Protein AF-B8HMY5-F1 (afdb_monomer)

Foldseek 3Di:
DLVVLCVPLVVLLVVLQVQLVVCVVVVNNVSSVVSNVSSVVSVVCNVDVD

pLDDT: mean 87.73, std 13.68, range [53.44, 98.5]

Solvent-accessible surface area (backbone atoms only — not comparable to full-atom values): 2673 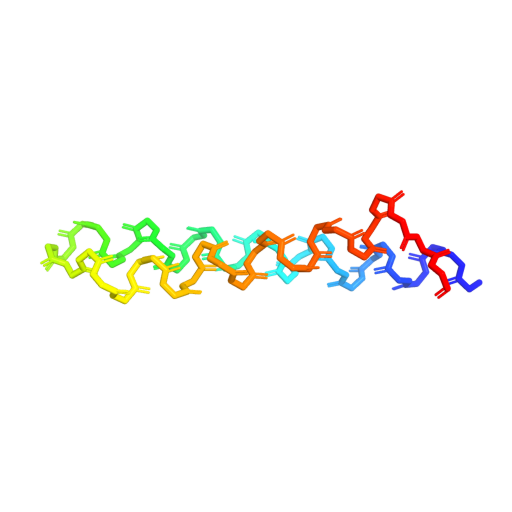Å² total; per-residue (Å²): 114,71,65,64,50,46,69,51,36,52,58,53,23,50,52,22,47,54,54,16,52,58,25,48,79,67,74,34,58,71,62,15,51,51,26,44,55,49,21,52,57,41,46,49,46,65,78,51,76,123

Structure (mmCIF, N/CA/C/O backbone):
data_AF-B8HMY5-F1
#
_entry.id   AF-B8HMY5-F1
#
loop_
_atom_site.group_PDB
_atom_site.id
_atom_site.type_symbol
_atom_site.label_atom_id
_atom_site.label_alt_id
_atom_site.label_comp_id
_atom_site.label_asym_id
_atom_site.label_entity_id
_atom_site.label_seq_id
_atom_site.pdbx_PDB_ins_code
_atom_site.Cartn_x
_atom_site.Cartn_y
_atom_site.Cartn_z
_atom_site.occupancy
_atom_site.B_iso_or_equiv
_atom_site.auth_seq_id
_atom_site.auth_comp_id
_atom_site.auth_asym_id
_atom_site.auth_atom_id
_atom_site.pdbx_PDB_model_num
ATOM 1 N N . MET A 1 1 ? 17.984 4.970 -19.039 1.00 54.28 1 MET A N 1
ATOM 2 C CA . MET A 1 1 ? 16.510 5.020 -19.001 1.00 54.28 1 MET A CA 1
ATOM 3 C C . MET A 1 1 ? 15.914 4.023 -17.998 1.00 54.28 1 MET A C 1
ATOM 5 O O . MET A 1 1 ? 14.989 4.416 -17.309 1.00 54.28 1 MET A O 1
ATOM 9 N N . GLU A 1 2 ? 16.437 2.796 -17.820 1.00 53.44 2 GLU A N 1
ATOM 10 C CA . GLU A 1 2 ? 15.924 1.851 -16.789 1.00 53.44 2 GLU A CA 1
ATOM 11 C C . GLU A 1 2 ? 16.066 2.345 -15.333 1.00 53.44 2 GLU A C 1
ATOM 13 O O . GLU A 1 2 ? 15.118 2.228 -14.561 1.00 53.44 2 GLU A O 1
ATOM 18 N N . ASN A 1 3 ? 17.197 2.963 -14.965 1.00 60.34 3 ASN A N 1
ATOM 19 C CA . ASN A 1 3 ? 17.394 3.481 -13.599 1.00 60.34 3 ASN A CA 1
ATOM 20 C C . ASN A 1 3 ? 16.400 4.594 -13.226 1.00 60.34 3 ASN A C 1
ATOM 22 O O . ASN A 1 3 ? 15.859 4.577 -12.129 1.00 60.34 3 ASN A O 1
ATOM 26 N N . GLU A 1 4 ? 16.073 5.503 -14.150 1.00 58.53 4 GLU A N 1
ATOM 27 C CA . GLU A 1 4 ? 15.149 6.619 -13.880 1.00 58.53 4 GLU A CA 1
ATOM 28 C C . GLU A 1 4 ? 13.716 6.141 -13.608 1.00 58.53 4 GLU A C 1
ATOM 30 O O . GLU A 1 4 ? 12.996 6.725 -12.796 1.00 58.53 4 GLU A O 1
ATOM 35 N N . ALA A 1 5 ? 13.295 5.055 -14.266 1.00 64.94 5 ALA A N 1
ATOM 36 C CA . ALA A 1 5 ? 11.994 4.448 -14.018 1.00 64.94 5 ALA A CA 1
ATOM 37 C C . ALA A 1 5 ? 11.941 3.828 -12.616 1.00 64.94 5 ALA A C 1
ATOM 39 O O . ALA A 1 5 ? 10.968 4.028 -11.893 1.00 64.94 5 ALA A O 1
ATOM 40 N N . ILE A 1 6 ? 12.993 3.124 -12.201 1.00 73.19 6 ILE A N 1
ATOM 41 C CA . ILE A 1 6 ? 13.079 2.519 -10.867 1.00 73.19 6 ILE A CA 1
ATOM 42 C C . ILE A 1 6 ? 13.116 3.605 -9.780 1.00 73.19 6 ILE A C 1
ATOM 44 O O . ILE A 1 6 ? 12.356 3.517 -8.809 1.00 73.19 6 ILE A O 1
ATOM 48 N N . ASP A 1 7 ? 13.913 4.657 -9.989 1.00 77.69 7 ASP A N 1
ATOM 49 C CA . ASP A 1 7 ? 14.078 5.784 -9.064 1.00 77.69 7 ASP A CA 1
ATOM 50 C C . ASP A 1 7 ? 12.761 6.530 -8.800 1.00 77.69 7 ASP A C 1
ATOM 52 O O . ASP A 1 7 ? 12.538 7.032 -7.698 1.00 77.69 7 ASP A O 1
ATOM 56 N N . TYR A 1 8 ? 11.850 6.570 -9.776 1.00 80.44 8 TYR A N 1
ATOM 57 C CA . TYR A 1 8 ? 10.532 7.188 -9.614 1.00 80.44 8 TYR A CA 1
ATOM 58 C C . TYR A 1 8 ? 9.450 6.210 -9.123 1.00 80.44 8 TYR A C 1
ATOM 60 O O . TYR A 1 8 ? 8.607 6.557 -8.288 1.00 80.44 8 TYR A O 1
ATOM 68 N N . LEU A 1 9 ? 9.444 4.974 -9.631 1.00 86.06 9 LEU A N 1
ATOM 69 C CA . LEU A 1 9 ? 8.359 4.018 -9.398 1.00 86.06 9 LEU A CA 1
ATOM 70 C C . LEU A 1 9 ? 8.435 3.348 -8.018 1.00 86.06 9 LEU A C 1
ATOM 72 O O . LEU A 1 9 ? 7.386 3.058 -7.433 1.00 86.06 9 LEU A O 1
ATOM 76 N N . LEU A 1 10 ? 9.630 3.127 -7.458 1.00 87.12 10 LEU A N 1
ATOM 77 C CA . LEU A 1 10 ? 9.768 2.541 -6.118 1.00 87.12 10 LEU A CA 1
ATOM 78 C C . LEU A 1 10 ? 9.238 3.475 -5.011 1.00 87.12 10 LEU A C 1
ATOM 80 O O . LEU A 1 10 ? 8.392 3.020 -4.231 1.00 87.12 10 LEU A O 1
ATOM 84 N N . PRO A 1 11 ? 9.605 4.774 -4.954 1.00 92.62 11 PRO A N 1
ATOM 85 C CA . PRO A 1 11 ? 9.009 5.707 -3.993 1.00 92.62 11 PRO A CA 1
ATOM 86 C C . PRO A 1 11 ? 7.494 5.857 -4.160 1.00 92.62 11 PRO A C 1
ATOM 88 O O . PRO A 1 11 ? 6.760 5.897 -3.173 1.00 92.62 11 PRO A O 1
ATOM 91 N N . ALA A 1 12 ? 6.998 5.887 -5.402 1.00 91.25 12 ALA A N 1
ATOM 92 C CA . ALA A 1 12 ? 5.562 5.954 -5.668 1.00 91.25 12 ALA A CA 1
ATOM 93 C C . ALA A 1 12 ? 4.817 4.710 -5.147 1.00 91.25 12 ALA A C 1
ATOM 95 O O . ALA A 1 12 ? 3.745 4.831 -4.547 1.00 91.25 12 ALA A O 1
ATOM 96 N N . THR A 1 13 ? 5.402 3.522 -5.323 1.00 94.38 13 THR A N 1
ATOM 97 C CA . THR A 1 13 ? 4.868 2.263 -4.780 1.00 94.38 13 THR A CA 1
ATOM 98 C C . THR A 1 13 ? 4.840 2.298 -3.252 1.00 94.38 13 THR A C 1
ATOM 100 O O . THR A 1 13 ? 3.818 1.974 -2.646 1.00 94.38 13 THR A O 1
ATOM 103 N N . TRP A 1 14 ? 5.926 2.754 -2.622 1.00 95.00 14 TRP A N 1
ATOM 104 C CA . TRP A 1 14 ? 6.017 2.883 -1.168 1.00 95.00 14 TRP A CA 1
ATOM 105 C C . TRP A 1 14 ? 4.962 3.838 -0.595 1.00 95.00 14 TRP A C 1
ATOM 107 O O . TRP A 1 14 ? 4.248 3.483 0.343 1.00 95.00 14 TRP A O 1
ATOM 117 N N . ASN A 1 15 ? 4.789 5.013 -1.203 1.00 96.56 15 ASN A N 1
ATOM 118 C CA . ASN A 1 15 ? 3.798 6.003 -0.771 1.00 96.56 15 ASN A CA 1
ATOM 119 C C . ASN A 1 15 ? 2.361 5.471 -0.852 1.00 96.56 15 ASN A C 1
ATOM 121 O O . ASN A 1 15 ? 1.537 5.760 0.020 1.00 96.56 15 ASN A O 1
ATOM 125 N N . ALA A 1 16 ? 2.054 4.670 -1.874 1.00 96.94 16 ALA A N 1
ATOM 126 C CA . ALA A 1 16 ? 0.755 4.021 -1.999 1.00 96.94 16 ALA A CA 1
ATOM 127 C C . ALA A 1 16 ? 0.531 2.978 -0.888 1.00 96.94 16 ALA A C 1
ATOM 129 O O . ALA A 1 16 ? -0.550 2.941 -0.305 1.00 96.94 16 ALA A O 1
ATOM 130 N N . ILE A 1 17 ? 1.551 2.193 -0.523 1.00 97.88 17 ILE A N 1
ATOM 131 C CA . ILE A 1 17 ? 1.469 1.244 0.602 1.00 97.88 17 ILE A CA 1
ATOM 132 C C . ILE A 1 17 ? 1.240 1.984 1.926 1.00 97.88 17 ILE A C 1
ATOM 134 O O . ILE A 1 17 ? 0.337 1.622 2.677 1.00 97.88 17 ILE A O 1
ATOM 138 N N . GLN A 1 18 ? 1.994 3.054 2.192 1.00 98.31 18 GLN A N 1
ATOM 139 C CA . GLN A 1 18 ? 1.814 3.872 3.399 1.00 98.31 18 GLN A CA 1
ATOM 140 C C . GLN A 1 18 ? 0.411 4.488 3.469 1.00 98.31 18 GLN A C 1
ATOM 142 O O . GLN A 1 18 ? -0.246 4.442 4.507 1.00 98.31 18 GLN A O 1
ATOM 147 N N . SER A 1 19 ? -0.093 4.990 2.339 1.00 98.12 19 SER A N 1
ATOM 148 C CA . SER A 1 19 ? -1.457 5.518 2.253 1.00 98.12 19 SER A CA 1
ATOM 149 C C . SER A 1 19 ? -2.502 4.435 2.527 1.00 98.12 19 SER A C 1
ATOM 151 O O . SER A 1 19 ? -3.479 4.698 3.219 1.00 98.12 19 SER A O 1
ATOM 153 N N . ALA A 1 20 ? -2.295 3.206 2.042 1.00 98.50 20 ALA A N 1
ATOM 154 C CA . ALA A 1 20 ? -3.186 2.089 2.336 1.00 98.50 20 ALA A CA 1
ATOM 155 C C . ALA A 1 20 ? -3.213 1.746 3.833 1.00 98.50 20 ALA A C 1
ATOM 157 O O . ALA A 1 20 ? -4.297 1.606 4.396 1.00 98.50 20 ALA A O 1
ATOM 158 N N . LEU A 1 21 ? -2.044 1.662 4.480 1.00 98.44 21 LEU A N 1
ATOM 159 C CA . LEU A 1 21 ? -1.932 1.399 5.919 1.00 98.44 21 LEU A CA 1
ATOM 160 C C . LEU A 1 21 ? -2.659 2.469 6.740 1.00 98.44 21 LEU A C 1
ATOM 162 O O . LEU A 1 21 ? -3.490 2.133 7.581 1.00 98.44 21 LEU A O 1
ATOM 166 N N . TYR A 1 22 ? -2.449 3.745 6.411 1.00 98.19 22 TYR A N 1
ATOM 167 C CA . TYR A 1 22 ? -3.146 4.858 7.055 1.00 98.19 22 TYR A CA 1
ATOM 168 C C . TYR A 1 22 ? -4.677 4.753 6.936 1.00 98.19 22 TYR A C 1
ATOM 170 O O . TYR A 1 22 ? -5.409 5.064 7.874 1.00 98.19 22 TYR A O 1
ATOM 178 N N . GLN A 1 23 ? -5.200 4.290 5.795 1.00 98.44 23 GLN A N 1
ATOM 179 C CA . GLN A 1 23 ? -6.644 4.082 5.647 1.00 98.44 23 GLN A CA 1
ATOM 180 C C . GLN A 1 23 ? -7.157 2.889 6.461 1.00 98.44 23 GLN A C 1
ATOM 182 O O . GLN A 1 23 ? -8.271 2.955 6.983 1.00 98.44 23 GLN A O 1
ATOM 187 N N . LEU A 1 24 ? -6.364 1.826 6.619 1.00 98.12 24 LEU A N 1
ATOM 188 C CA . LEU A 1 24 ? -6.725 0.693 7.476 1.00 98.12 24 LEU A CA 1
ATOM 189 C C . LEU A 1 24 ? -6.795 1.098 8.953 1.00 98.12 24 LEU A C 1
ATOM 191 O O . LEU A 1 24 ? -7.761 0.741 9.622 1.00 98.12 24 LEU A O 1
ATOM 195 N N . GLU A 1 25 ? -5.852 1.913 9.436 1.00 98.25 25 GLU A N 1
ATOM 196 C CA . GLU A 1 25 ? -5.883 2.477 10.799 1.00 98.25 25 GLU A CA 1
ATOM 197 C C . GLU A 1 25 ? -7.152 3.299 11.067 1.00 98.25 25 GLU A C 1
ATOM 199 O O . GLU A 1 25 ? -7.632 3.383 12.197 1.00 98.25 25 GLU A O 1
ATOM 204 N N . ARG A 1 26 ? -7.736 3.879 10.013 1.00 98.00 26 ARG A N 1
ATOM 205 C CA . ARG A 1 26 ? -8.972 4.669 10.066 1.00 98.00 26 ARG A CA 1
ATOM 206 C C . ARG A 1 26 ? -10.239 3.872 9.756 1.00 98.00 26 ARG A C 1
ATOM 208 O O . ARG A 1 26 ? -11.296 4.479 9.615 1.00 98.00 26 ARG A O 1
ATOM 215 N N . ASN A 1 27 ? -10.147 2.545 9.657 1.00 97.56 27 ASN A N 1
ATOM 216 C CA . ASN A 1 27 ? -11.253 1.657 9.294 1.00 97.56 27 ASN A CA 1
ATOM 217 C C . ASN A 1 27 ? -11.898 2.003 7.930 1.00 97.56 27 ASN A C 1
ATOM 219 O O . ASN A 1 27 ? -13.106 1.860 7.747 1.00 97.56 27 ASN A O 1
ATOM 223 N N . ASN A 1 28 ? -11.081 2.438 6.960 1.00 98.31 28 ASN A N 1
ATOM 224 C CA . ASN A 1 28 ? -11.479 2.762 5.584 1.00 98.31 28 ASN A CA 1
ATOM 225 C C . ASN A 1 28 ? -10.943 1.714 4.576 1.00 98.31 28 ASN A C 1
ATOM 227 O O . ASN A 1 28 ? -10.086 2.035 3.742 1.00 98.31 28 ASN A O 1
ATOM 231 N N . PRO A 1 29 ? -11.418 0.453 4.602 1.00 96.69 29 PRO A N 1
ATOM 232 C CA . PRO A 1 29 ? -10.840 -0.634 3.805 1.00 96.69 29 PRO A CA 1
ATOM 233 C C . PRO A 1 29 ? -11.004 -0.452 2.289 1.00 96.69 29 PRO A C 1
ATOM 235 O O . PRO A 1 29 ? -10.116 -0.838 1.531 1.00 96.69 29 PRO A O 1
ATOM 238 N N . GLU A 1 30 ? -12.088 0.176 1.827 1.00 97.75 30 GLU A N 1
ATOM 239 C CA . GLU A 1 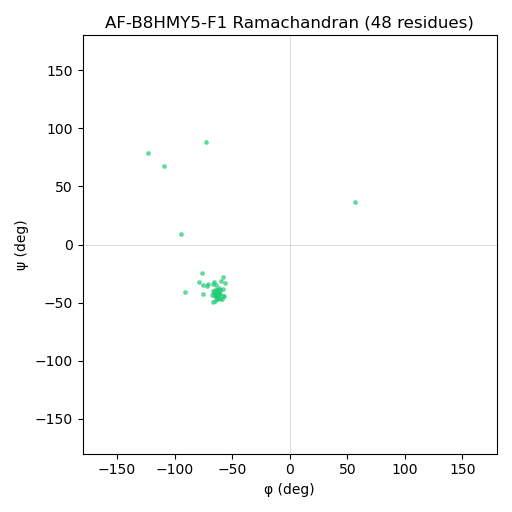30 ? -12.294 0.424 0.391 1.00 97.75 30 GLU A CA 1
ATOM 240 C C . GLU A 1 30 ? -11.248 1.382 -0.179 1.00 97.75 30 GLU A C 1
ATOM 242 O O . GLU A 1 30 ? -10.679 1.143 -1.246 1.00 97.75 30 GLU A O 1
ATOM 247 N N . LEU A 1 31 ? -10.928 2.443 0.563 1.00 96.81 31 LEU A N 1
ATOM 248 C CA . LEU A 1 31 ? -9.901 3.388 0.143 1.00 96.81 31 LEU A CA 1
ATOM 249 C C . LEU A 1 31 ? -8.499 2.772 0.269 1.00 96.81 31 LEU A C 1
ATOM 251 O O . LEU A 1 31 ? -7.662 2.969 -0.611 1.00 96.81 31 LEU A O 1
ATOM 255 N N . ALA A 1 32 ? -8.261 1.945 1.293 1.00 98.31 32 ALA A N 1
ATOM 256 C CA . ALA A 1 32 ? -7.031 1.161 1.399 1.00 98.31 32 ALA A CA 1
ATOM 257 C C . ALA A 1 32 ? -6.829 0.245 0.177 1.00 98.31 32 ALA A C 1
ATOM 259 O O . ALA A 1 32 ? -5.746 0.214 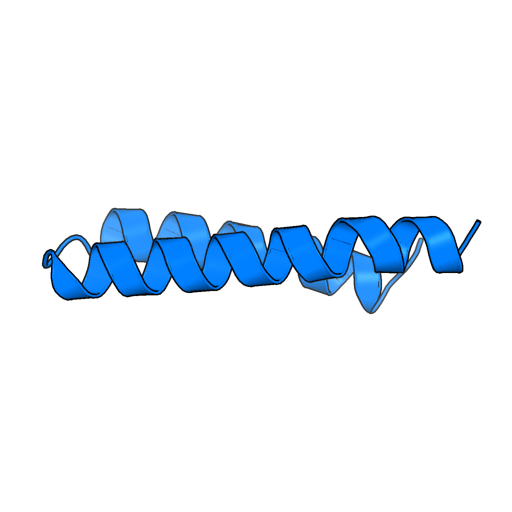-0.409 1.00 98.31 32 ALA A O 1
ATOM 260 N N . LYS A 1 33 ? -7.887 -0.445 -0.268 1.00 98.25 33 LYS A N 1
ATOM 261 C CA . LYS A 1 33 ? -7.865 -1.308 -1.458 1.00 98.25 33 LYS A CA 1
ATOM 262 C C . LYS A 1 33 ? -7.508 -0.538 -2.730 1.00 98.25 33 LYS A C 1
ATOM 264 O O . LYS A 1 33 ? -6.758 -1.053 -3.563 1.00 98.25 33 LYS A O 1
ATOM 269 N N . GLN A 1 34 ? -8.001 0.690 -2.887 1.00 98.12 34 GLN A N 1
ATOM 270 C CA . GLN A 1 34 ? -7.640 1.545 -4.024 1.00 98.12 34 GLN A CA 1
ATOM 271 C C . GLN A 1 34 ? -6.142 1.874 -4.033 1.00 98.12 34 GLN A C 1
ATOM 273 O O . GLN A 1 34 ? -5.486 1.728 -5.068 1.00 98.12 34 GLN A O 1
ATOM 278 N N . PHE A 1 35 ? -5.578 2.243 -2.880 1.00 98.06 35 PHE A N 1
ATOM 279 C CA . PHE A 1 35 ? -4.144 2.502 -2.752 1.00 98.06 35 PHE A CA 1
ATOM 280 C C . PHE A 1 35 ? -3.294 1.251 -3.017 1.00 98.06 35 PHE A C 1
ATOM 282 O O . PHE A 1 35 ? -2.323 1.331 -3.770 1.00 98.06 35 PHE A O 1
ATOM 289 N N . LEU A 1 36 ? -3.696 0.080 -2.512 1.00 98.06 36 LEU A N 1
ATOM 290 C CA . LEU A 1 36 ? -3.011 -1.190 -2.794 1.00 98.06 36 LEU A CA 1
ATOM 291 C C . LEU A 1 36 ? -3.056 -1.560 -4.283 1.00 98.06 36 LEU A C 1
ATOM 293 O O . LEU A 1 36 ? -2.047 -1.973 -4.8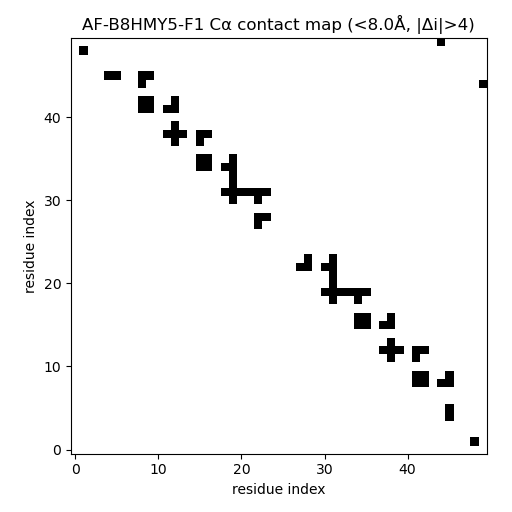51 1.00 98.06 36 LEU A O 1
ATOM 297 N N . SER A 1 37 ? -4.196 -1.344 -4.941 1.00 97.31 37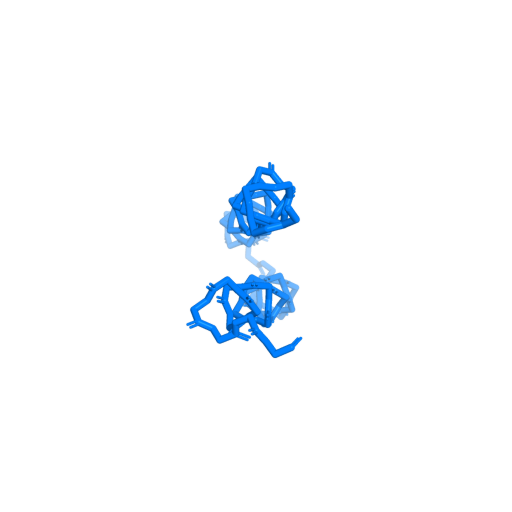 SER A N 1
ATOM 298 C CA . SER A 1 37 ? -4.341 -1.576 -6.386 1.00 97.31 37 SER A CA 1
ATOM 299 C C . SER A 1 37 ? -3.445 -0.631 -7.197 1.00 97.31 37 SER A C 1
ATOM 301 O O . SER A 1 37 ? -2.907 -1.000 -8.241 1.00 97.31 37 SER A O 1
ATOM 303 N N . SER A 1 38 ? -3.253 0.601 -6.716 1.00 94.94 38 SER A N 1
ATOM 304 C CA . SER A 1 38 ? -2.288 1.541 -7.289 1.00 94.94 38 SER A CA 1
ATOM 305 C C . SER A 1 38 ? -0.848 1.046 -7.123 1.00 94.94 38 SER A C 1
ATOM 307 O O . SER A 1 38 ? -0.121 0.965 -8.111 1.00 94.94 38 SER A O 1
ATOM 309 N N . ALA A 1 39 ? -0.464 0.628 -5.910 1.00 95.31 39 ALA A N 1
ATOM 310 C CA . ALA A 1 39 ? 0.862 0.079 -5.626 1.00 95.31 39 ALA A CA 1
ATOM 311 C C . ALA A 1 39 ? 1.184 -1.134 -6.516 1.00 95.3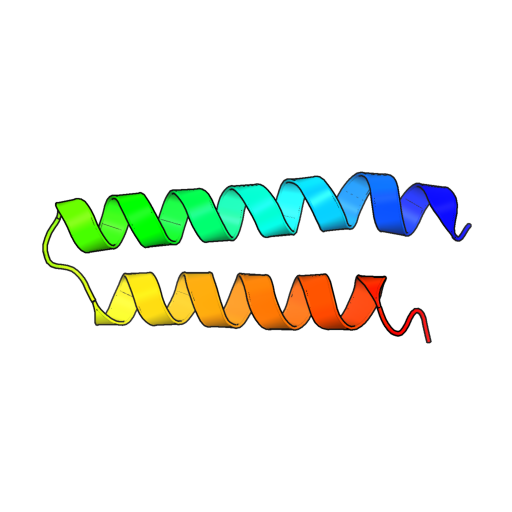1 39 ALA A C 1
ATOM 313 O O . ALA A 1 39 ? 2.260 -1.198 -7.106 1.00 95.31 39 ALA A O 1
ATOM 314 N N . GLN A 1 40 ? 0.227 -2.052 -6.686 1.00 94.38 40 GLN A N 1
ATOM 315 C CA . GLN A 1 40 ? 0.392 -3.241 -7.523 1.00 94.38 40 GLN A CA 1
ATOM 316 C C . GLN A 1 40 ? 0.655 -2.890 -8.995 1.00 94.38 40 GLN A C 1
ATOM 318 O O . GLN A 1 40 ? 1.531 -3.485 -9.622 1.00 94.38 40 GLN A O 1
ATOM 323 N N . ARG A 1 41 ? -0.064 -1.904 -9.551 1.00 91.88 41 ARG A N 1
ATOM 324 C CA . ARG A 1 41 ? 0.158 -1.446 -10.934 1.00 91.88 41 ARG A CA 1
ATOM 325 C C . ARG A 1 41 ? 1.533 -0.808 -11.108 1.00 91.88 41 ARG A C 1
ATOM 327 O O . ARG A 1 41 ? 2.206 -1.084 -12.096 1.00 91.88 41 ARG A O 1
ATOM 334 N N . THR A 1 42 ? 1.950 0.028 -10.159 1.00 89.25 42 THR A N 1
ATOM 335 C CA . THR A 1 42 ? 3.259 0.693 -10.196 1.00 89.25 42 THR A CA 1
ATOM 336 C C . THR A 1 42 ? 4.394 -0.325 -10.105 1.00 89.25 42 THR A C 1
ATOM 338 O O . THR A 1 42 ? 5.313 -0.277 -10.917 1.00 89.25 42 THR A O 1
ATOM 341 N N . LEU A 1 43 ? 4.285 -1.307 -9.205 1.00 86.62 43 LEU A N 1
ATOM 342 C CA . LEU A 1 43 ? 5.267 -2.382 -9.067 1.00 86.62 43 LEU A CA 1
ATOM 343 C C . LEU A 1 43 ? 5.329 -3.279 -10.312 1.00 86.62 43 LEU A C 1
ATOM 345 O O . LEU A 1 43 ? 6.417 -3.649 -10.745 1.00 86.62 43 LEU A O 1
ATOM 349 N N . GLY A 1 44 ? 4.185 -3.581 -10.934 1.00 85.50 44 GLY A N 1
ATOM 350 C CA . GLY A 1 44 ? 4.141 -4.346 -12.184 1.00 85.50 44 GLY A CA 1
ATOM 351 C C . GLY A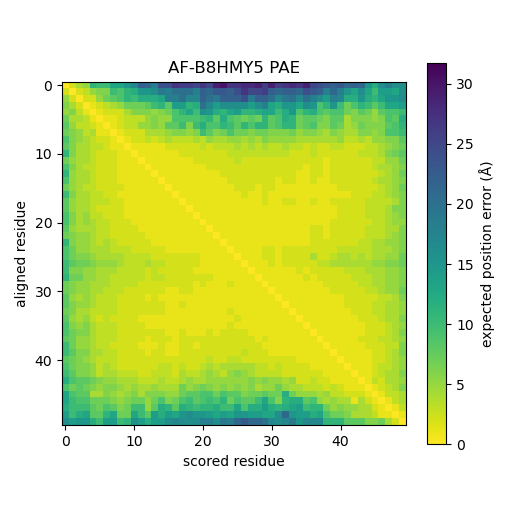 1 44 ? 4.968 -3.711 -13.307 1.00 85.50 44 GLY A C 1
ATOM 352 O O . GLY A 1 44 ? 5.598 -4.430 -14.073 1.00 85.50 44 GLY A O 1
ATOM 353 N N . ARG A 1 45 ? 5.043 -2.373 -13.352 1.00 80.25 45 ARG A N 1
ATOM 354 C CA . ARG A 1 45 ? 5.871 -1.622 -14.315 1.00 80.25 45 ARG A CA 1
ATOM 355 C C . ARG A 1 45 ? 7.364 -1.631 -13.981 1.00 80.25 45 ARG A C 1
ATOM 357 O O . ARG A 1 45 ? 8.174 -1.442 -14.876 1.00 80.25 45 ARG A O 1
ATOM 364 N N . VAL A 1 46 ? 7.720 -1.832 -12.711 1.00 75.12 46 VAL A N 1
ATOM 365 C CA . VAL A 1 46 ? 9.117 -2.016 -12.278 1.00 75.1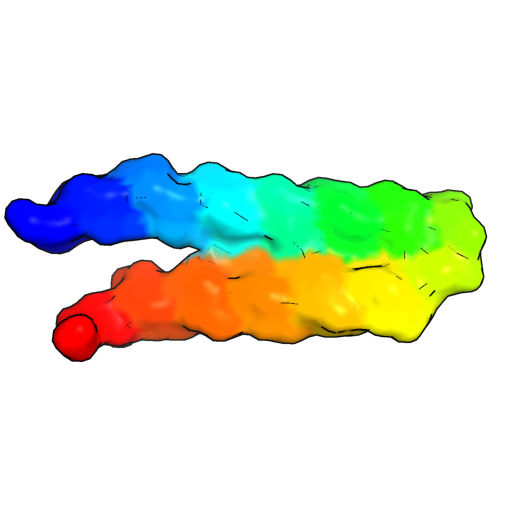2 46 VAL A CA 1
ATOM 366 C C . VAL A 1 46 ? 9.607 -3.414 -12.647 1.00 75.12 46 VAL A C 1
ATOM 368 O O . VAL A 1 46 ? 10.726 -3.567 -13.117 1.00 75.12 46 VAL A O 1
ATOM 371 N N . ILE A 1 47 ? 8.768 -4.433 -12.434 1.00 74.88 47 ILE A N 1
ATOM 372 C CA . ILE A 1 47 ? 9.110 -5.839 -12.701 1.00 74.88 47 ILE A CA 1
ATOM 373 C C . ILE A 1 47 ? 9.091 -6.134 -14.208 1.00 74.88 47 ILE A C 1
ATOM 375 O O . ILE A 1 47 ? 9.899 -6.921 -14.697 1.00 74.88 47 ILE A O 1
ATOM 379 N N . HIS A 1 48 ? 8.185 -5.490 -14.947 1.00 74.00 48 HIS A N 1
ATOM 380 C CA . HIS A 1 48 ? 8.071 -5.599 -16.398 1.00 74.00 48 HIS A CA 1
ATOM 381 C C . HIS A 1 48 ? 8.186 -4.210 -17.040 1.00 74.00 48 HIS A C 1
ATOM 383 O O . HIS A 1 48 ? 7.163 -3.612 -17.392 1.00 74.00 48 HIS A O 1
ATOM 389 N N . PRO A 1 49 ? 9.412 -3.675 -17.176 1.00 63.31 49 PRO A N 1
ATOM 390 C CA . PRO A 1 49 ? 9.652 -2.444 -17.912 1.00 63.31 49 PRO A CA 1
ATOM 391 C C . PRO A 1 49 ? 9.509 -2.742 -19.411 1.00 63.31 49 PRO A C 1
ATOM 393 O O . PRO A 1 49 ? 10.453 -3.152 -20.077 1.00 63.31 49 PRO A O 1
ATOM 396 N N . SER A 1 50 ? 8.284 -2.629 -19.918 1.00 60.75 50 SER A N 1
ATOM 397 C CA . SER A 1 50 ? 7.965 -2.661 -21.351 1.00 60.75 50 SER A CA 1
ATOM 398 C C . SER A 1 50 ? 8.185 -1.304 -22.002 1.00 60.75 50 SER A C 1
ATOM 400 O O . SER A 1 50 ? 7.741 -0.313 -21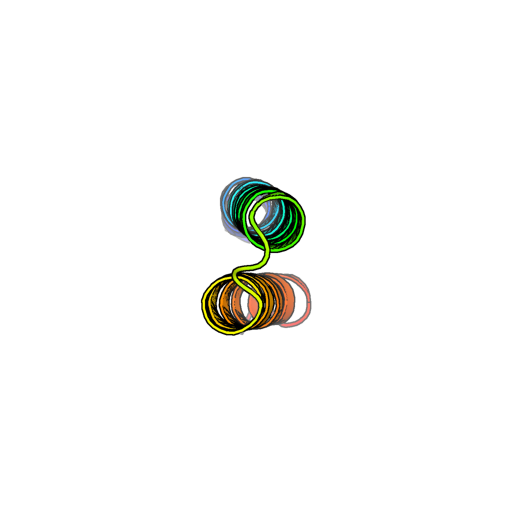.371 1.00 60.75 50 SER A O 1
#

Nearest PDB structures (foldseek):
  3nym-assembly1_B  TM=9.395E-01  e=1.077E+00  Neisseria meningitidis serogroup B
  2hr5-assembly1_A  TM=9.395E-01  e=2.539E+00  Pyrococcus furiosus
  1j30-assembly1_B  TM=9.389E-01  e=3.450E+00  Sulfurisphaera tokodaii str. 7
  4di0-assembly1_B  TM=9.506E-01  e=4.408E+00  Burkholderia pseudomallei 1710b
  4whe-assembly1_A  TM=8.108E-01  e=5.633E+00  Escherichia coli K-12

Secondary structure (DSSP, 8-state):
-HHHHHHHHHHHHHHHHHHHHHHHHTT-HHHHHHHHHHHHHHHHHHHS--

Organism: Cyanothece sp. (strain PCC 7425 / ATCC 29141) (NCBI:txid395961)

Mean predicted aligned error: 4.55 Å

Sequence (50 aa):
MENEAIDYLLPATWNAIQSALYQLERNNPELAKQFLSSAQRTLGRVIHPS

Radius of gyration: 12.04 Å; Cα contacts (8 Å, |Δi|>4): 42; chains: 1; bounding box: 30×13×32 Å